Protein AF-A0A0R1Y5R4-F1 (afdb_monomer_lite)

Secondary structure (DSSP, 8-state):
-HHHHHHHT--EEEE-SSS--EEEEEEEEEEEEESTT-TT-EEEEEEEEE-PPP-------------------PPPPP-----TT-EEEEEEEEESSSS--SEEEEEEEEEEEEEEEE-TTSSS-EEEE-TT--EEEEE-GGGEEE-

Organism: NCBI:txid1423786

Foldseek 3Di:
DVVVQLVVQDWDWDQDPVDRDTFTKGFPDWDWDDDPPDPVDIDIDTDIDGDDDDDPPPDDPDPPPPPPPDPPDPDDDPQPPQDAFAWWFFFAWFAADQQGDDTDPDTHHRDTWTFHAADPPGQQGTFTAHPVRHGDHTHGPVRIGHD

Sequence (147 aa):
MLIKLYKAKKPIRFVISSTAVSIKMTIARFTFGFKDGYADEYACTLSLREYRSYAAKRVKPKKKKKKVAKKGKTRSKSAVKVSRGSVVVATGSLYSTAVGGTKLNATVKNRTVKVMLISPNAKYPYYIQTLTNQPLGWISKANVRGS

Structure (mmCIF, N/CA/C/O backbone):
data_AF-A0A0R1Y5R4-F1
#
_entry.id   AF-A0A0R1Y5R4-F1
#
loop_
_atom_site.group_PDB
_atom_site.id
_atom_site.type_symbol
_atom_site.label_atom_id
_atom_site.label_alt_id
_atom_site.label_comp_id
_atom_site.label_asym_id
_atom_site.label_entity_id
_atom_site.label_seq_id
_atom_site.pdbx_PDB_ins_code
_atom_site.Cartn_x
_atom_site.Cartn_y
_atom_site.Cartn_z
_atom_site.occupancy
_atom_site.B_iso_or_equiv
_atom_site.auth_seq_id
_atom_site.auth_comp_id
_atom_site.auth_asym_id
_atom_site.auth_atom_id
_atom_site.pdbx_PDB_model_num
ATOM 1 N N . MET A 1 1 ? 31.595 11.162 -55.054 1.00 66.12 1 MET A N 1
ATOM 2 C CA . MET A 1 1 ? 30.480 11.124 -54.070 1.00 66.12 1 MET A CA 1
ATOM 3 C C . MET A 1 1 ? 30.405 9.791 -53.310 1.00 66.12 1 MET A C 1
ATOM 5 O O . MET A 1 1 ? 30.449 9.812 -52.085 1.00 66.12 1 MET A O 1
ATOM 9 N N . LEU A 1 2 ? 30.391 8.641 -53.999 1.00 68.12 2 LEU A N 1
ATOM 10 C CA . LEU A 1 2 ? 30.340 7.289 -53.401 1.00 68.12 2 LEU A CA 1
ATOM 11 C C . LEU A 1 2 ? 31.457 6.982 -52.384 1.00 68.12 2 LEU A C 1
ATOM 13 O O . LEU A 1 2 ? 31.183 6.435 -51.320 1.00 68.12 2 LEU A O 1
ATOM 17 N N . ILE A 1 3 ? 32.692 7.426 -52.642 1.00 71.88 3 ILE A N 1
ATOM 18 C CA . ILE A 1 3 ? 33.830 7.245 -51.718 1.00 71.88 3 ILE A CA 1
ATOM 19 C C . ILE A 1 3 ? 33.584 7.938 -50.363 1.00 71.88 3 ILE A C 1
ATOM 21 O O . ILE A 1 3 ? 33.952 7.408 -49.315 1.00 71.88 3 ILE A O 1
ATOM 25 N N . LYS A 1 4 ? 32.919 9.104 -50.358 1.00 75.12 4 LYS A N 1
ATOM 26 C CA . LYS A 1 4 ? 32.577 9.827 -49.120 1.00 75.12 4 LYS A CA 1
ATOM 27 C C . LYS A 1 4 ? 31.516 9.067 -48.311 1.00 75.12 4 LYS A C 1
ATOM 29 O O . LYS A 1 4 ? 31.629 8.990 -47.091 1.00 75.12 4 LYS A O 1
ATOM 34 N N . LEU A 1 5 ? 30.531 8.464 -48.983 1.00 72.44 5 LEU A N 1
ATOM 35 C CA . LEU A 1 5 ? 29.491 7.640 -48.350 1.00 72.44 5 LEU A CA 1
ATOM 36 C C . LEU A 1 5 ? 30.062 6.342 -47.763 1.00 72.44 5 LEU A C 1
ATOM 38 O O . LEU A 1 5 ? 29.704 5.978 -46.644 1.00 72.44 5 LEU A O 1
ATOM 42 N N . TYR A 1 6 ? 30.999 5.703 -48.473 1.00 72.94 6 TYR A N 1
ATOM 43 C CA . TYR A 1 6 ? 31.740 4.543 -47.973 1.00 72.94 6 TYR A CA 1
ATOM 44 C C . TYR A 1 6 ? 32.523 4.878 -46.693 1.00 72.94 6 TYR A C 1
ATOM 46 O O . TYR A 1 6 ? 32.355 4.206 -45.675 1.00 72.94 6 TYR A O 1
ATOM 54 N N . LYS A 1 7 ? 33.303 5.971 -46.696 1.00 74.94 7 LYS A N 1
ATOM 55 C CA . LYS A 1 7 ? 34.065 6.414 -45.513 1.00 74.94 7 LYS A CA 1
ATOM 56 C C . LYS A 1 7 ? 33.169 6.761 -44.321 1.00 74.94 7 LYS A C 1
ATOM 58 O O . LYS A 1 7 ? 33.524 6.466 -43.185 1.00 74.94 7 LYS A O 1
ATOM 63 N N . ALA A 1 8 ? 32.002 7.355 -44.569 1.00 79.56 8 ALA A N 1
ATOM 64 C CA . ALA A 1 8 ? 31.080 7.767 -43.514 1.00 79.56 8 ALA A CA 1
ATOM 65 C C . ALA A 1 8 ? 30.324 6.599 -42.849 1.00 79.56 8 ALA A C 1
ATOM 67 O O . ALA A 1 8 ? 29.660 6.826 -41.840 1.00 79.56 8 ALA A O 1
ATOM 68 N N . LYS A 1 9 ? 30.376 5.378 -43.416 1.00 72.88 9 LYS A N 1
ATOM 69 C CA . LYS A 1 9 ? 29.634 4.182 -42.956 1.00 72.88 9 LYS A CA 1
ATOM 70 C C . LYS A 1 9 ? 28.141 4.446 -42.687 1.00 72.88 9 LYS A C 1
ATOM 72 O O . LYS A 1 9 ? 27.522 3.791 -41.849 1.00 72.88 9 LYS A O 1
ATOM 77 N N . LYS A 1 10 ? 27.558 5.423 -43.389 1.00 78.44 10 LYS A N 1
ATOM 78 C CA . LYS A 1 10 ? 26.151 5.806 -43.234 1.00 78.44 10 LYS A CA 1
ATOM 79 C C . LYS A 1 10 ? 25.258 4.838 -44.017 1.00 78.44 10 LYS A C 1
ATOM 81 O O . LYS A 1 10 ? 25.653 4.411 -45.104 1.00 78.44 10 LYS A O 1
ATOM 86 N N . PRO A 1 11 ? 24.060 4.513 -43.504 1.00 81.69 11 PRO A N 1
ATOM 87 C CA . PRO A 1 11 ? 23.109 3.701 -44.247 1.00 81.69 11 PRO A CA 1
ATOM 88 C C . PRO A 1 11 ? 22.621 4.465 -45.482 1.00 81.69 11 PRO A C 1
ATOM 90 O O . PRO A 1 11 ? 22.203 5.619 -45.385 1.00 81.69 11 PRO A O 1
ATOM 93 N N . ILE A 1 12 ? 22.652 3.802 -46.633 1.00 83.81 12 ILE A N 1
ATOM 94 C CA . ILE A 1 12 ? 22.088 4.269 -47.900 1.00 83.81 12 ILE A CA 1
ATOM 95 C C . ILE A 1 12 ? 20.810 3.486 -48.212 1.00 83.81 12 ILE A C 1
ATOM 97 O O . ILE A 1 12 ? 20.632 2.352 -47.762 1.00 83.81 12 ILE A O 1
ATOM 101 N N . ARG A 1 13 ? 19.893 4.093 -48.968 1.00 85.62 13 ARG A N 1
ATOM 102 C CA . ARG A 1 13 ? 18.704 3.402 -49.474 1.00 85.62 13 ARG A CA 1
ATOM 103 C C . ARG A 1 13 ? 19.028 2.838 -50.853 1.00 85.62 13 ARG A C 1
ATOM 105 O O . ARG A 1 13 ? 19.349 3.602 -51.755 1.00 85.62 13 ARG A O 1
ATOM 112 N N . PHE A 1 14 ? 18.953 1.522 -50.989 1.00 83.69 14 PHE A N 1
ATOM 113 C CA . PHE A 1 14 ? 19.044 0.836 -52.267 1.00 83.69 14 PHE A CA 1
ATOM 114 C C . PHE A 1 14 ? 17.626 0.612 -52.791 1.00 83.69 14 PHE A C 1
ATOM 116 O O . PHE A 1 14 ? 16.812 -0.017 -52.113 1.00 83.69 14 PHE A O 1
ATOM 123 N N . VAL A 1 15 ? 17.329 1.192 -53.952 1.00 85.31 15 VAL A N 1
ATOM 124 C CA . VAL A 1 15 ? 16.027 1.101 -54.620 1.00 85.31 15 VAL A CA 1
ATOM 125 C C . VAL A 1 15 ? 16.263 0.489 -55.987 1.00 85.31 15 VAL A C 1
ATOM 127 O O . VAL A 1 15 ? 17.033 1.034 -56.778 1.00 85.31 15 VAL A O 1
ATOM 130 N N . ILE A 1 16 ? 15.606 -0.631 -56.258 1.00 84.56 16 ILE A N 1
ATOM 131 C CA . ILE A 1 16 ? 15.519 -1.176 -57.609 1.00 84.56 16 ILE A CA 1
ATOM 132 C C . ILE A 1 16 ? 14.248 -0.582 -58.216 1.00 84.56 16 ILE A C 1
ATOM 134 O O . ILE A 1 16 ? 13.207 -0.583 -57.575 1.00 84.56 16 ILE A O 1
ATOM 138 N N . SER A 1 17 ? 14.323 0.008 -59.408 1.00 81.88 17 SER A N 1
ATOM 139 C CA . SER A 1 17 ? 13.138 0.668 -59.989 1.00 81.88 17 SER A CA 1
ATOM 140 C C . SER A 1 17 ? 12.151 -0.336 -60.595 1.00 81.88 17 SER A C 1
ATOM 142 O O . SER A 1 17 ? 10.954 -0.080 -60.622 1.00 81.88 17 SER A O 1
ATOM 144 N N . SER A 1 18 ? 12.645 -1.488 -61.060 1.00 82.56 18 SER A N 1
ATOM 145 C CA . SER A 1 18 ? 11.846 -2.532 -61.720 1.00 82.56 18 SER A CA 1
ATOM 146 C C . SER A 1 18 ? 11.186 -3.520 -60.758 1.00 82.56 18 SER A C 1
ATOM 148 O O . SER A 1 18 ? 10.169 -4.121 -61.086 1.00 82.56 18 SER A O 1
ATOM 150 N N . THR A 1 19 ? 11.741 -3.697 -59.563 1.00 72.75 19 THR A N 1
ATOM 151 C CA . THR A 1 19 ? 11.153 -4.500 -58.491 1.00 72.75 19 THR A CA 1
ATOM 152 C C . THR A 1 19 ? 10.910 -3.552 -57.333 1.00 72.75 19 THR A C 1
ATOM 154 O O . THR A 1 19 ? 11.815 -2.808 -56.994 1.00 72.75 19 THR A O 1
ATOM 157 N N . ALA A 1 20 ? 9.719 -3.531 -56.724 1.00 77.06 20 ALA A N 1
ATOM 158 C CA . ALA A 1 20 ? 9.330 -2.588 -55.656 1.00 77.06 20 ALA A CA 1
ATOM 159 C C . ALA A 1 20 ? 10.111 -2.763 -54.322 1.00 77.06 20 ALA A C 1
ATOM 161 O O . ALA A 1 20 ? 9.587 -2.587 -53.223 1.00 77.06 20 ALA A O 1
ATOM 162 N N . VAL A 1 21 ? 11.378 -3.151 -54.411 1.00 76.94 21 VAL A N 1
ATOM 163 C CA . VAL A 1 21 ? 12.310 -3.468 -53.349 1.00 76.94 21 VAL A CA 1
ATOM 164 C C . VAL A 1 21 ? 13.082 -2.202 -52.986 1.00 76.94 21 VAL A C 1
ATOM 166 O O . VAL A 1 21 ? 13.882 -1.677 -53.761 1.00 76.94 21 VAL A O 1
ATOM 169 N N . SER A 1 22 ? 12.859 -1.730 -51.761 1.00 83.38 22 SER A N 1
ATOM 170 C CA . SER A 1 22 ? 13.596 -0.623 -51.151 1.00 83.38 22 SER A CA 1
ATOM 171 C C . SER A 1 22 ? 14.190 -1.086 -49.823 1.00 83.38 22 SER A C 1
ATOM 173 O O . SER A 1 22 ? 13.471 -1.227 -48.832 1.00 83.38 22 SER A O 1
ATOM 175 N N . ILE A 1 23 ? 15.509 -1.280 -49.779 1.00 83.56 23 ILE A N 1
ATOM 176 C CA . ILE A 1 23 ? 16.226 -1.825 -48.613 1.00 83.56 23 ILE A CA 1
ATOM 177 C C . ILE A 1 23 ? 17.277 -0.820 -48.127 1.00 83.56 23 ILE A C 1
ATOM 179 O O . ILE A 1 23 ? 17.888 -0.092 -48.910 1.00 83.56 23 ILE A O 1
ATOM 183 N N . LYS A 1 24 ? 17.500 -0.754 -46.808 1.00 85.56 24 LYS A N 1
ATOM 184 C CA . LYS A 1 24 ? 18.612 0.016 -46.228 1.00 85.56 24 LYS A CA 1
ATOM 185 C C . LYS A 1 24 ? 19.873 -0.841 -46.210 1.00 85.56 24 LYS A C 1
ATOM 187 O O . LYS A 1 24 ? 19.875 -1.926 -45.635 1.00 85.56 24 LYS A O 1
ATOM 192 N N . MET A 1 25 ? 20.951 -0.342 -46.796 1.00 84.38 25 MET A N 1
ATOM 193 C CA . MET A 1 25 ? 22.218 -1.062 -46.913 1.00 84.38 25 MET A CA 1
ATOM 194 C C . MET A 1 25 ? 23.397 -0.159 -46.552 1.00 84.38 25 MET A C 1
ATOM 196 O O . MET A 1 25 ? 23.290 1.065 -46.569 1.00 84.38 25 MET A O 1
ATOM 200 N N . THR A 1 26 ? 24.537 -0.761 -46.243 1.00 83.69 26 THR A N 1
ATOM 201 C CA . THR A 1 26 ? 25.820 -0.077 -46.069 1.00 83.69 26 THR A CA 1
ATOM 202 C C . THR A 1 26 ? 26.797 -0.586 -47.125 1.00 83.69 26 THR A C 1
ATOM 204 O O . THR A 1 26 ? 26.814 -1.778 -47.441 1.00 83.69 26 THR A O 1
ATOM 207 N N . ILE A 1 27 ? 27.629 0.305 -47.666 1.00 81.75 27 ILE A N 1
ATOM 208 C CA . ILE A 1 27 ? 28.684 -0.066 -48.617 1.00 81.75 27 ILE A CA 1
ATOM 209 C C . ILE A 1 27 ? 29.782 -0.809 -47.849 1.00 81.75 27 ILE A C 1
ATOM 211 O O . ILE A 1 27 ? 30.438 -0.226 -46.989 1.00 81.75 27 ILE A O 1
ATOM 215 N N . ALA A 1 28 ? 29.965 -2.095 -48.144 1.00 77.81 28 ALA A N 1
ATOM 216 C CA . ALA A 1 28 ? 30.977 -2.937 -47.511 1.00 77.81 28 ALA A CA 1
ATOM 217 C C . ALA A 1 28 ? 32.328 -2.836 -48.225 1.00 77.81 28 ALA A C 1
ATOM 219 O O . ALA A 1 28 ? 33.369 -2.813 -47.574 1.00 77.81 28 ALA A O 1
ATOM 220 N N . ARG A 1 29 ? 32.311 -2.751 -49.557 1.00 76.81 29 ARG A N 1
ATOM 221 C CA . ARG A 1 29 ? 33.504 -2.557 -50.383 1.00 76.81 29 ARG A CA 1
ATOM 222 C C . ARG A 1 29 ? 33.114 -1.839 -51.668 1.00 76.81 29 ARG A C 1
ATOM 224 O O . ARG A 1 29 ? 32.071 -2.131 -52.250 1.00 76.81 29 ARG A O 1
ATOM 231 N N . PHE A 1 30 ? 33.954 -0.903 -52.088 1.00 78.12 30 PHE A N 1
ATOM 232 C CA . PHE A 1 30 ? 33.834 -0.228 -53.373 1.00 78.12 30 PHE A CA 1
ATOM 233 C C . PHE A 1 30 ? 35.203 -0.246 -54.041 1.00 78.12 30 PHE A C 1
ATOM 235 O O . PHE A 1 30 ? 36.150 0.332 -53.507 1.00 78.12 30 PHE A O 1
ATOM 242 N N . THR A 1 31 ? 35.313 -0.942 -55.169 1.00 75.00 31 THR A N 1
ATOM 243 C CA . THR A 1 31 ? 36.526 -0.968 -55.992 1.00 75.00 31 THR A CA 1
ATOM 244 C C . THR A 1 31 ? 36.184 -0.458 -57.377 1.00 75.00 31 THR A C 1
ATOM 246 O O . THR A 1 31 ? 35.211 -0.901 -57.988 1.00 75.00 31 THR A O 1
ATOM 249 N N . PHE A 1 32 ? 36.988 0.483 -57.848 1.00 71.81 32 PHE A N 1
ATOM 250 C CA . PHE A 1 32 ? 36.926 1.023 -59.195 1.00 71.81 32 PHE A CA 1
ATOM 251 C C . PHE A 1 32 ? 38.326 0.900 -59.790 1.00 71.81 32 PHE A C 1
ATOM 253 O O . PHE A 1 32 ? 39.312 1.148 -59.094 1.00 71.81 32 PHE A O 1
ATOM 260 N N . GLY A 1 33 ? 38.413 0.469 -61.038 1.00 70.00 33 GLY A N 1
ATOM 261 C CA . GLY A 1 33 ? 39.683 0.303 -61.728 1.00 70.00 33 GLY A CA 1
ATOM 262 C C . GLY A 1 33 ? 39.472 -0.052 -63.189 1.00 70.00 33 GLY A C 1
ATOM 263 O O . GLY A 1 33 ? 38.355 -0.373 -63.600 1.00 70.00 33 GLY A O 1
ATOM 264 N N . PHE A 1 34 ? 40.557 0.017 -63.951 1.00 65.00 34 PHE A N 1
ATOM 265 C CA . PHE A 1 34 ? 40.587 -0.469 -65.321 1.00 65.00 34 PHE A CA 1
ATOM 266 C C . PHE A 1 34 ? 40.582 -1.989 -65.304 1.00 65.00 34 PHE A C 1
ATOM 268 O O . PHE A 1 34 ? 41.316 -2.613 -64.532 1.00 65.00 34 PHE A O 1
ATOM 275 N N . LYS A 1 35 ? 39.746 -2.578 -66.150 1.00 60.12 35 LYS A N 1
ATOM 276 C CA . LYS A 1 35 ? 39.835 -4.001 -66.438 1.00 60.12 35 LYS A CA 1
ATOM 277 C C . LYS A 1 35 ? 40.781 -4.150 -67.627 1.00 60.12 35 LYS A C 1
ATOM 279 O O . LYS A 1 35 ? 40.605 -3.480 -68.636 1.00 60.12 35 LYS A O 1
ATOM 284 N N . ASP A 1 36 ? 41.834 -4.942 -67.458 1.00 62.59 36 ASP A N 1
ATOM 285 C CA . ASP A 1 36 ? 42.755 -5.327 -68.537 1.00 62.59 36 ASP A CA 1
ATOM 286 C C . ASP A 1 36 ? 43.446 -4.165 -69.289 1.00 62.59 36 ASP A C 1
ATOM 288 O O . ASP A 1 36 ? 43.776 -4.280 -70.464 1.00 62.59 36 ASP A O 1
ATOM 292 N N . GLY A 1 37 ? 43.702 -3.037 -68.612 1.00 57.94 37 GLY A N 1
ATOM 293 C CA . GLY A 1 37 ? 44.501 -1.928 -69.161 1.00 57.94 37 GLY A CA 1
ATOM 294 C C . GLY A 1 37 ? 43.798 -1.049 -70.204 1.00 57.94 37 GLY A C 1
ATOM 295 O O . GLY A 1 37 ? 44.416 -0.114 -70.709 1.00 57.94 37 GLY A O 1
ATOM 296 N N . TY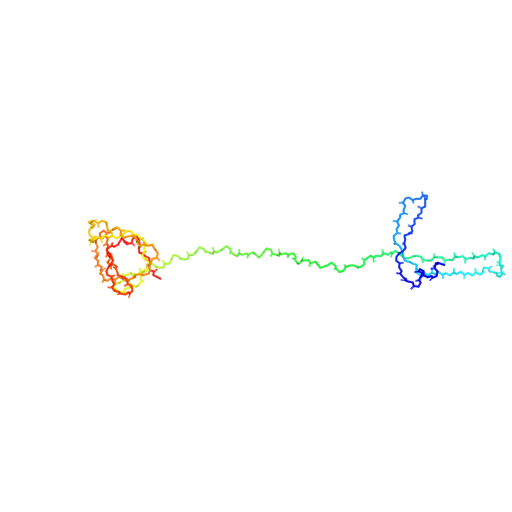R A 1 38 ? 42.516 -1.293 -70.491 1.00 60.47 38 TYR A N 1
ATOM 297 C CA . TYR A 1 38 ? 41.715 -0.447 -71.374 1.00 60.47 38 TYR A CA 1
ATOM 298 C C . TYR A 1 38 ? 41.183 0.777 -70.622 1.00 60.47 38 TYR A C 1
ATOM 300 O O . TYR A 1 38 ? 40.422 0.655 -69.662 1.00 60.47 38 TYR A O 1
ATOM 308 N N . ALA A 1 39 ? 41.593 1.969 -71.065 1.00 61.72 39 ALA A N 1
ATOM 309 C CA . ALA A 1 39 ? 41.246 3.244 -70.433 1.00 61.72 39 ALA A CA 1
ATOM 310 C C . ALA A 1 39 ? 39.759 3.628 -70.573 1.00 61.72 39 ALA A C 1
ATOM 312 O O . ALA A 1 39 ? 39.274 4.457 -69.805 1.00 61.72 39 ALA A O 1
ATOM 313 N N . ASP A 1 40 ? 39.042 2.999 -71.508 1.00 63.53 40 ASP A N 1
ATOM 314 C CA . ASP A 1 40 ? 37.644 3.319 -71.816 1.00 63.53 40 ASP A CA 1
ATOM 315 C C . ASP A 1 40 ? 36.625 2.504 -71.000 1.00 63.53 40 ASP A C 1
ATOM 317 O O . ASP A 1 40 ? 35.444 2.852 -70.964 1.00 63.53 40 ASP A O 1
ATOM 321 N N . GLU A 1 41 ? 37.056 1.458 -70.280 1.00 62.47 41 GLU A N 1
ATOM 322 C CA . GLU A 1 41 ? 36.162 0.619 -69.474 1.00 62.47 41 GLU A CA 1
ATOM 323 C C .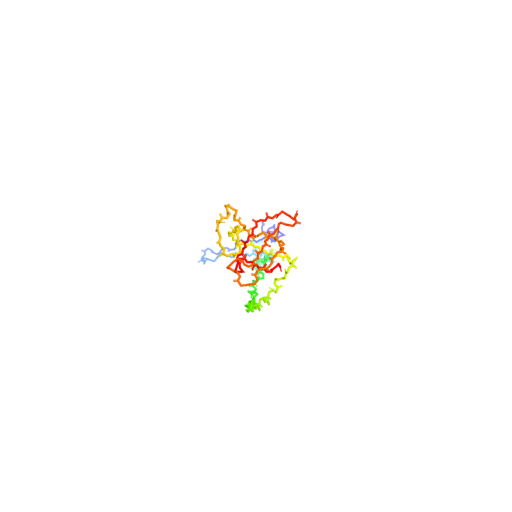 GLU A 1 41 ? 36.454 0.725 -67.973 1.00 62.47 41 GLU A C 1
ATOM 325 O O . GLU A 1 41 ? 37.391 0.141 -67.419 1.00 62.47 41 GLU A O 1
ATOM 330 N N . TYR A 1 42 ? 35.578 1.448 -67.272 1.00 65.88 42 TYR A N 1
ATOM 331 C CA . TYR A 1 42 ? 35.605 1.539 -65.816 1.00 65.88 42 TYR A CA 1
ATOM 332 C C . TYR A 1 42 ? 34.783 0.419 -65.180 1.00 65.88 42 TYR A C 1
ATOM 334 O O . TYR A 1 42 ? 33.563 0.519 -65.016 1.00 65.88 42 TYR A O 1
ATOM 342 N N . ALA A 1 43 ? 35.462 -0.634 -64.726 1.00 70.88 43 ALA A N 1
ATOM 343 C CA . ALA A 1 43 ? 34.823 -1.681 -63.945 1.00 70.88 43 ALA A CA 1
ATOM 344 C C . ALA A 1 43 ? 34.555 -1.187 -62.513 1.00 70.88 43 ALA A C 1
ATOM 346 O O . ALA A 1 43 ? 35.462 -1.029 -61.691 1.00 70.88 43 ALA A O 1
ATOM 347 N N . CYS A 1 44 ? 33.280 -0.957 -62.195 1.00 69.75 44 CYS A N 1
ATOM 348 C CA . CYS A 1 44 ? 32.830 -0.618 -60.848 1.00 69.75 44 CYS A CA 1
ATOM 349 C C . CYS A 1 44 ? 32.275 -1.861 -60.151 1.00 69.75 44 CYS A C 1
ATOM 351 O O . CYS A 1 44 ? 31.208 -2.355 -60.506 1.00 69.75 44 CYS A O 1
ATOM 353 N N . THR A 1 45 ? 32.963 -2.344 -59.117 1.00 77.56 45 THR A N 1
ATOM 354 C CA . THR A 1 45 ? 32.443 -3.420 -58.262 1.00 77.56 45 THR A CA 1
ATOM 355 C C . THR A 1 45 ? 31.959 -2.842 -56.935 1.00 77.56 45 THR A C 1
ATOM 357 O O . THR A 1 45 ? 32.727 -2.246 -56.171 1.00 77.56 45 THR A O 1
ATOM 360 N N . LEU A 1 46 ? 30.666 -3.026 -56.656 1.00 79.69 46 LEU A N 1
ATOM 361 C CA . LEU A 1 46 ? 30.001 -2.563 -55.441 1.00 79.69 46 LEU A CA 1
ATOM 362 C C . LEU A 1 46 ? 29.528 -3.757 -54.607 1.00 79.69 46 LEU A C 1
ATOM 364 O O . LEU A 1 46 ? 28.696 -4.542 -55.050 1.00 79.69 46 LEU A O 1
ATOM 368 N N . SER A 1 47 ? 30.015 -3.867 -53.372 1.00 82.19 47 SER A N 1
ATOM 369 C CA . SER A 1 47 ? 29.529 -4.854 -52.404 1.00 82.19 47 SER A CA 1
ATOM 370 C C . SER A 1 47 ? 28.725 -4.165 -51.306 1.00 82.19 47 SER A C 1
ATOM 372 O O . SER A 1 47 ? 29.234 -3.281 -50.609 1.00 82.19 47 SER A O 1
ATOM 374 N N . LEU A 1 48 ? 27.475 -4.593 -51.123 1.00 83.69 48 LEU A N 1
ATOM 375 C CA . LEU A 1 48 ? 26.539 -4.044 -50.143 1.00 83.69 48 LEU A CA 1
ATOM 376 C C . LEU A 1 48 ? 26.264 -5.062 -49.029 1.00 83.69 48 LEU A C 1
ATOM 378 O O . LEU A 1 48 ? 26.186 -6.262 -49.278 1.00 83.69 48 LEU A O 1
ATOM 382 N N . ARG A 1 49 ? 26.092 -4.584 -47.795 1.00 84.50 49 ARG A N 1
ATOM 383 C CA . ARG A 1 49 ? 25.577 -5.377 -46.666 1.00 84.50 49 ARG A CA 1
ATOM 384 C C . ARG A 1 49 ? 24.288 -4.759 -46.154 1.00 84.50 49 ARG A C 1
ATOM 386 O O . ARG A 1 49 ? 24.177 -3.537 -46.095 1.00 84.50 49 ARG A O 1
ATOM 393 N N . GLU A 1 50 ? 23.329 -5.591 -45.771 1.00 83.38 50 GLU A N 1
ATOM 394 C CA . GLU A 1 50 ? 22.076 -5.118 -45.187 1.00 83.38 50 GLU A CA 1
ATOM 395 C C . GLU A 1 50 ? 22.342 -4.352 -43.884 1.00 83.38 50 GLU A C 1
ATOM 397 O O . GLU A 1 50 ? 23.096 -4.796 -43.012 1.00 83.38 50 GLU A O 1
ATOM 402 N N . TYR A 1 51 ? 21.733 -3.174 -43.758 1.00 82.25 51 TYR A N 1
ATOM 403 C CA . TYR A 1 51 ? 21.835 -2.377 -42.547 1.00 82.25 51 TYR A CA 1
ATOM 404 C C . TYR A 1 51 ? 20.794 -2.846 -41.530 1.00 82.25 51 TYR A C 1
ATOM 406 O O . TYR A 1 51 ? 19.596 -2.619 -41.702 1.00 82.25 51 TYR A O 1
ATOM 414 N N . ARG A 1 52 ? 21.259 -3.426 -40.420 1.00 77.00 52 ARG A N 1
ATOM 415 C CA . ARG A 1 52 ? 20.410 -3.771 -39.276 1.00 77.00 52 ARG A CA 1
ATOM 416 C C . ARG A 1 52 ? 20.573 -2.723 -38.181 1.00 77.00 52 ARG A C 1
ATOM 418 O O . ARG A 1 52 ? 21.668 -2.538 -37.651 1.00 77.00 52 ARG A O 1
ATOM 425 N N . SER A 1 53 ? 19.488 -2.037 -37.824 1.00 73.75 53 SER A N 1
ATOM 426 C CA . SER A 1 53 ? 19.510 -1.112 -36.692 1.00 73.75 53 SER A CA 1
ATOM 427 C C . SER A 1 53 ? 19.714 -1.896 -35.396 1.00 73.75 53 SER A C 1
ATOM 429 O O . SER A 1 53 ? 18.901 -2.739 -35.015 1.00 73.75 53 SER A O 1
ATOM 431 N N . TYR A 1 54 ? 20.815 -1.619 -34.704 1.00 69.38 54 TYR A N 1
ATOM 432 C CA . TYR A 1 54 ? 21.005 -2.081 -33.340 1.00 69.38 54 TYR A CA 1
ATOM 433 C C . TYR A 1 54 ? 20.428 -1.011 -32.413 1.00 69.38 54 TYR A C 1
ATOM 435 O O . TYR A 1 54 ? 20.863 0.136 -32.393 1.00 69.38 54 TYR A O 1
ATOM 443 N N . ALA A 1 55 ? 19.393 -1.368 -31.666 1.00 73.50 55 ALA A N 1
ATOM 444 C CA . ALA A 1 55 ? 18.874 -0.533 -30.597 1.00 73.50 55 ALA A CA 1
ATOM 445 C C . ALA A 1 55 ? 18.739 -1.413 -29.363 1.00 73.50 55 ALA A C 1
ATOM 447 O O . ALA A 1 55 ? 18.053 -2.439 -29.398 1.00 73.50 55 ALA A O 1
ATOM 448 N N . ALA A 1 56 ? 19.390 -1.015 -28.271 1.00 72.19 56 ALA A N 1
ATOM 449 C CA . ALA A 1 56 ? 19.199 -1.652 -26.982 1.00 72.19 56 ALA A CA 1
ATOM 450 C C . ALA A 1 56 ? 17.766 -1.366 -26.517 1.00 72.19 56 ALA A C 1
ATOM 452 O O . ALA A 1 56 ? 17.462 -0.321 -25.941 1.00 72.19 56 ALA A O 1
ATOM 453 N N . LYS A 1 57 ? 16.844 -2.287 -26.800 1.00 72.38 57 LYS A N 1
ATOM 454 C CA . LYS A 1 57 ? 15.503 -2.221 -26.228 1.00 72.38 57 LYS A CA 1
ATOM 455 C C . LYS A 1 57 ? 15.630 -2.569 -24.749 1.00 72.38 57 LYS A C 1
ATOM 457 O O . LYS A 1 57 ? 15.914 -3.715 -24.411 1.00 72.38 57 LYS A O 1
ATOM 462 N N . ARG A 1 58 ? 15.399 -1.595 -23.859 1.00 74.44 58 ARG A N 1
ATOM 463 C CA . ARG A 1 58 ? 15.191 -1.875 -22.430 1.00 74.44 58 ARG A CA 1
ATOM 464 C C . ARG A 1 58 ? 13.931 -2.727 -22.308 1.00 74.44 58 ARG A C 1
ATOM 466 O O . ARG A 1 58 ? 12.815 -2.210 -22.303 1.00 74.44 58 ARG A O 1
ATOM 473 N N . VAL A 1 59 ? 14.107 -4.043 -22.253 1.00 75.06 59 VAL A N 1
ATOM 474 C CA . VAL A 1 59 ? 13.010 -4.973 -22.008 1.00 75.06 59 VAL A CA 1
ATOM 475 C C . VAL A 1 59 ? 12.586 -4.762 -20.563 1.00 75.06 59 VAL A C 1
ATOM 477 O O . VAL A 1 59 ? 13.319 -5.095 -19.633 1.00 75.06 59 VAL A O 1
ATOM 480 N N . LYS A 1 60 ? 11.413 -4.154 -20.355 1.00 74.38 60 LYS A N 1
ATOM 481 C CA . LYS A 1 60 ? 10.826 -4.095 -19.016 1.00 74.38 60 LYS A CA 1
ATOM 482 C C . LYS A 1 60 ? 10.620 -5.545 -18.566 1.00 74.38 60 LYS A C 1
ATOM 484 O O . LYS A 1 60 ? 9.977 -6.297 -19.305 1.00 74.38 60 LYS A O 1
ATOM 489 N N . PRO A 1 61 ? 11.143 -5.961 -17.401 1.00 73.69 61 PRO A N 1
ATOM 490 C CA . PRO A 1 61 ? 10.900 -7.307 -16.916 1.00 73.69 61 PRO A CA 1
ATOM 491 C C . PRO A 1 61 ? 9.387 -7.507 -16.841 1.00 73.69 61 PRO A C 1
ATOM 493 O O . PRO A 1 61 ? 8.674 -6.671 -16.274 1.00 73.69 61 PRO A O 1
ATOM 496 N N . LYS A 1 62 ? 8.880 -8.591 -17.449 1.00 72.25 62 LYS A N 1
ATOM 497 C CA . LYS A 1 62 ? 7.481 -8.993 -17.268 1.00 72.25 62 LYS A CA 1
ATOM 498 C C . LYS A 1 62 ? 7.254 -9.053 -15.762 1.00 72.25 62 LYS A C 1
ATOM 500 O O . LYS A 1 62 ? 7.896 -9.853 -15.081 1.00 72.25 62 LYS A O 1
ATOM 505 N N . LYS A 1 63 ? 6.380 -8.184 -15.239 1.00 66.12 63 LYS A N 1
ATOM 506 C CA . LYS A 1 63 ? 5.965 -8.222 -13.837 1.00 66.12 63 LYS A CA 1
ATOM 507 C C . LYS A 1 63 ? 5.370 -9.607 -13.609 1.00 66.12 63 LYS A C 1
ATOM 509 O O . LYS A 1 63 ? 4.217 -9.846 -13.961 1.00 66.12 63 LYS A O 1
ATOM 514 N N . LYS A 1 64 ? 6.155 -10.538 -13.058 1.00 67.06 64 LYS A N 1
ATOM 515 C CA . LYS A 1 64 ? 5.601 -11.771 -12.507 1.00 67.06 64 LYS A CA 1
ATOM 516 C C . LYS A 1 64 ? 4.596 -11.289 -11.471 1.00 67.06 64 LYS A C 1
ATOM 518 O O . LYS A 1 64 ? 4.985 -10.596 -10.530 1.00 67.06 64 LYS A O 1
ATOM 523 N N . LYS A 1 65 ? 3.303 -11.553 -11.692 1.00 66.31 65 LYS A N 1
ATOM 524 C CA . LYS A 1 65 ? 2.280 -11.303 -10.676 1.00 66.31 65 LYS A CA 1
ATOM 525 C C . LYS A 1 65 ? 2.774 -12.051 -9.444 1.00 66.31 65 LYS A C 1
ATOM 527 O O . LYS A 1 65 ? 2.813 -13.281 -9.468 1.00 66.31 65 LYS A O 1
ATOM 532 N N . LYS A 1 66 ? 3.253 -11.328 -8.422 1.00 65.62 66 LYS A N 1
ATOM 533 C CA . LYS A 1 66 ? 3.564 -11.937 -7.130 1.00 65.62 66 LYS A CA 1
ATOM 534 C C . LYS A 1 66 ? 2.289 -12.680 -6.755 1.00 65.62 66 LYS A C 1
ATOM 536 O O . LYS A 1 66 ? 1.241 -12.046 -6.640 1.00 65.62 66 LYS A O 1
ATOM 541 N N . LYS A 1 67 ? 2.350 -14.011 -6.664 1.00 64.38 67 LYS A N 1
ATOM 542 C CA . LYS A 1 67 ? 1.277 -14.791 -6.055 1.00 64.38 67 LYS A CA 1
ATOM 543 C C . LYS A 1 67 ? 1.273 -14.366 -4.594 1.00 64.38 67 LYS A C 1
ATOM 545 O O . LYS A 1 67 ? 2.013 -14.906 -3.782 1.00 64.38 67 LYS A O 1
ATOM 550 N N . VAL A 1 68 ? 0.540 -13.299 -4.294 1.00 66.94 68 VAL A N 1
ATOM 551 C CA . VAL A 1 68 ? 0.291 -12.896 -2.921 1.00 66.94 68 VAL A CA 1
ATOM 552 C C . VAL A 1 68 ? -0.563 -14.015 -2.359 1.00 66.94 68 VAL A C 1
ATOM 554 O O . VAL A 1 68 ? -1.671 -14.250 -2.847 1.00 66.94 68 VAL A O 1
ATOM 557 N N . ALA A 1 69 ? -0.005 -14.772 -1.415 1.00 69.00 69 ALA A N 1
ATOM 558 C CA . ALA A 1 69 ? -0.770 -15.764 -0.684 1.00 69.00 69 ALA A CA 1
ATOM 559 C C . ALA A 1 69 ? -2.026 -15.063 -0.155 1.00 69.00 69 ALA A C 1
ATOM 561 O O . ALA A 1 69 ? -1.923 -13.981 0.432 1.00 69.00 69 ALA A O 1
ATOM 562 N N . LYS A 1 70 ? -3.212 -15.628 -0.426 1.00 68.94 70 LYS A N 1
ATOM 563 C CA . LYS A 1 70 ? -4.459 -15.104 0.140 1.00 68.94 70 LYS A CA 1
ATOM 564 C C . LYS A 1 70 ? -4.229 -14.995 1.641 1.00 68.94 70 LYS A C 1
ATOM 566 O O . LYS A 1 70 ? -3.895 -15.995 2.273 1.00 68.94 70 LYS A O 1
ATOM 571 N N . LYS A 1 71 ? -4.329 -13.773 2.173 1.00 66.06 71 LYS A N 1
ATOM 572 C CA . LYS A 1 71 ? -4.153 -13.496 3.598 1.00 66.06 71 LYS A CA 1
ATOM 573 C C . LYS A 1 71 ? -5.039 -14.492 4.342 1.00 66.06 71 LYS A C 1
ATOM 575 O O . LYS A 1 71 ? -6.254 -14.481 4.146 1.00 66.06 71 LYS A O 1
ATOM 580 N N . GLY A 1 72 ? -4.414 -15.412 5.078 1.00 67.50 72 GLY A N 1
ATOM 581 C CA . GLY A 1 72 ? -5.133 -16.427 5.837 1.00 67.50 72 GLY A CA 1
ATOM 582 C C . GLY A 1 72 ? -6.173 -15.754 6.726 1.00 67.50 72 GLY A C 1
ATOM 583 O O . GLY A 1 72 ? -5.996 -14.597 7.118 1.00 67.50 72 GLY A O 1
ATOM 584 N N . LYS A 1 73 ? -7.274 -16.456 7.008 1.00 70.44 73 LYS A N 1
ATOM 585 C CA . LYS A 1 73 ? -8.341 -15.956 7.880 1.00 70.44 73 LYS A CA 1
ATOM 586 C C . LYS A 1 73 ? -7.693 -15.451 9.171 1.00 70.44 73 LYS A C 1
ATOM 588 O O . LYS A 1 73 ? -7.077 -16.233 9.893 1.00 70.44 73 LYS A O 1
ATOM 593 N N . THR A 1 74 ? -7.763 -14.141 9.412 1.00 66.56 74 THR A N 1
ATOM 594 C CA . THR A 1 74 ? -7.182 -13.532 10.609 1.00 66.56 74 THR A CA 1
ATOM 595 C C . THR A 1 74 ? -7.764 -14.258 11.815 1.00 66.56 74 THR A C 1
ATOM 597 O O . THR A 1 74 ? -8.987 -14.323 11.958 1.00 66.56 74 THR A O 1
ATOM 600 N N . ARG A 1 75 ? -6.897 -14.846 12.646 1.00 62.66 75 ARG A N 1
ATOM 601 C CA . ARG A 1 75 ? -7.301 -15.513 13.888 1.00 62.66 75 ARG A CA 1
ATOM 602 C C . ARG A 1 75 ? -8.178 -14.540 14.676 1.00 62.66 75 ARG A C 1
ATOM 604 O O . ARG A 1 75 ? -7.824 -13.365 14.791 1.00 62.66 75 ARG A O 1
ATOM 611 N N . SER A 1 76 ? -9.327 -14.999 15.172 1.00 59.66 76 SER A N 1
ATOM 612 C CA . SER A 1 76 ? -10.197 -14.166 16.004 1.00 59.66 76 SER A CA 1
ATOM 613 C C . SER A 1 76 ? -9.368 -13.627 17.168 1.00 59.66 76 SER A C 1
ATOM 615 O O . SER A 1 76 ? -8.800 -14.415 17.930 1.00 59.66 76 SER A O 1
ATOM 617 N N . LYS A 1 77 ? -9.238 -12.297 17.264 1.00 60.62 77 LYS A N 1
ATOM 618 C CA . LYS A 1 77 ? -8.513 -11.645 18.361 1.00 60.62 77 LYS A CA 1
ATOM 619 C C . LYS A 1 77 ? -9.155 -12.143 19.657 1.00 60.62 77 LYS A C 1
ATOM 621 O O . LYS A 1 77 ? -10.380 -12.093 19.777 1.00 60.62 77 LYS A O 1
ATOM 626 N N . SER A 1 78 ? -8.348 -12.704 20.559 1.00 54.78 78 SER A N 1
ATOM 627 C CA . SER A 1 78 ? -8.851 -13.264 21.816 1.00 54.78 78 SER A CA 1
ATOM 628 C C . SER A 1 78 ? -9.700 -12.211 22.525 1.00 54.78 78 SER A C 1
ATOM 630 O O . SER A 1 78 ? -9.343 -11.029 22.502 1.00 54.78 78 SER A O 1
ATOM 632 N N . ALA A 1 79 ? -10.842 -12.614 23.087 1.00 61.44 79 ALA A N 1
ATOM 633 C CA . ALA A 1 79 ? -11.751 -11.697 23.760 1.00 61.44 79 ALA A CA 1
ATOM 634 C C . ALA A 1 79 ? -10.995 -11.013 24.905 1.00 61.44 79 ALA A C 1
ATOM 636 O O . ALA A 1 79 ? -10.700 -11.637 25.924 1.00 61.44 79 ALA A O 1
ATOM 637 N N . VAL A 1 80 ? -10.625 -9.746 24.707 1.00 62.50 80 VAL A N 1
ATOM 638 C CA . VAL A 1 80 ? -9.892 -8.973 25.709 1.00 62.50 80 VAL A CA 1
ATOM 639 C C . VAL A 1 80 ? -10.768 -8.904 26.953 1.00 62.50 80 VAL A C 1
ATOM 641 O O . VAL A 1 80 ? -11.864 -8.340 26.921 1.00 62.50 80 VAL A O 1
ATOM 644 N N . LYS A 1 81 ? -10.308 -9.526 28.042 1.00 68.50 81 LYS A N 1
ATOM 645 C CA . LYS A 1 81 ? -10.963 -9.437 29.346 1.00 68.50 81 LYS A CA 1
ATOM 646 C C . LYS A 1 81 ? -10.795 -7.999 29.836 1.00 68.50 81 LYS A C 1
ATOM 648 O O . LYS A 1 81 ? -9.717 -7.613 30.270 1.00 68.50 81 LYS A O 1
ATOM 653 N N . VAL A 1 82 ? -11.846 -7.195 29.699 1.00 73.56 82 VAL A N 1
ATOM 654 C CA . VAL A 1 82 ? -11.872 -5.810 30.183 1.00 73.56 82 VAL A CA 1
ATOM 655 C C . VAL A 1 82 ? -12.008 -5.838 31.704 1.00 73.56 82 VAL A C 1
ATOM 657 O O . VAL A 1 82 ? -13.042 -6.269 32.217 1.00 73.56 82 VAL A O 1
ATOM 660 N N . SER A 1 83 ? -10.973 -5.393 32.416 1.00 78.38 83 SER A N 1
ATOM 661 C CA . SER A 1 83 ? -10.964 -5.253 33.873 1.00 78.38 83 SER A CA 1
ATOM 662 C C . SER A 1 83 ? -11.033 -3.779 34.283 1.00 78.38 83 SER A C 1
ATOM 664 O O . SER A 1 83 ? -10.923 -2.864 33.462 1.00 78.38 83 SER A O 1
ATOM 666 N N . ARG A 1 84 ? -11.238 -3.519 35.580 1.00 80.31 84 ARG A N 1
ATOM 667 C CA . ARG A 1 84 ? -11.146 -2.155 36.122 1.00 80.31 84 ARG A CA 1
ATOM 668 C C . ARG A 1 84 ? -9.738 -1.618 35.854 1.00 80.31 84 ARG A C 1
ATOM 670 O O . ARG A 1 84 ? -8.760 -2.340 36.016 1.00 80.31 84 ARG A O 1
ATOM 677 N N . GLY A 1 85 ? -9.646 -0.373 35.402 1.00 78.56 85 GLY A N 1
ATOM 678 C CA . GLY A 1 85 ? -8.394 0.277 35.023 1.00 78.56 85 GLY A CA 1
ATOM 679 C C . GLY A 1 85 ? -7.905 -0.014 33.600 1.00 78.56 85 GLY A C 1
ATOM 680 O O . GLY A 1 85 ? -6.983 0.669 33.160 1.00 78.56 85 GLY A O 1
ATOM 681 N N . SER A 1 86 ? -8.511 -0.954 32.861 1.00 82.44 86 SER A N 1
ATOM 682 C CA . SER A 1 86 ? -8.098 -1.254 31.485 1.00 82.44 86 SER A CA 1
ATOM 683 C C . SER A 1 86 ? -8.313 -0.067 30.547 1.00 82.44 86 SER A C 1
ATOM 685 O O . SER A 1 86 ? -9.328 0.634 30.622 1.00 82.44 86 SER A O 1
ATOM 687 N N . VAL A 1 87 ? -7.371 0.108 29.620 1.00 84.00 87 VAL A N 1
ATOM 688 C CA . VAL A 1 87 ? -7.479 1.051 28.507 1.00 84.00 87 VAL A CA 1
ATOM 689 C C . VAL A 1 87 ? -8.157 0.346 27.333 1.00 84.00 87 VAL A C 1
ATOM 691 O O . VAL A 1 87 ? -7.720 -0.713 26.884 1.00 84.00 87 VAL A O 1
ATOM 694 N N . VAL A 1 88 ? -9.260 0.916 26.862 1.00 83.81 88 VAL A N 1
ATOM 695 C CA . VAL A 1 88 ? -10.126 0.341 25.830 1.00 83.81 88 VAL A CA 1
ATOM 696 C C . VAL A 1 88 ? -10.485 1.392 24.791 1.00 83.81 88 VAL A C 1
ATOM 698 O O . VAL A 1 88 ? -10.508 2.588 25.071 1.00 83.81 88 VAL A O 1
ATOM 701 N N . VAL A 1 89 ? -10.800 0.945 23.583 1.00 84.56 89 VAL A N 1
ATOM 702 C CA . VAL A 1 89 ? -11.307 1.805 22.517 1.00 84.56 89 VAL A CA 1
ATOM 703 C C . VAL A 1 89 ? -12.831 1.736 22.526 1.00 84.56 89 VAL A C 1
ATOM 705 O O . VAL A 1 89 ? -13.421 0.685 22.268 1.00 84.56 89 VAL A O 1
ATOM 708 N N . ALA A 1 90 ? -13.474 2.858 22.844 1.00 82.50 90 ALA A N 1
ATOM 709 C CA . ALA A 1 90 ? -14.925 2.979 22.930 1.00 82.50 90 ALA A CA 1
ATOM 710 C C . ALA A 1 90 ? -15.502 3.659 21.679 1.00 82.50 90 ALA A C 1
ATOM 712 O O . ALA A 1 90 ? -14.971 4.662 21.194 1.00 82.50 90 ALA A O 1
ATOM 713 N N . THR A 1 91 ? -16.599 3.112 21.152 1.00 85.19 91 THR A N 1
ATOM 714 C CA . THR A 1 91 ? -17.370 3.689 20.040 1.00 85.19 91 THR A CA 1
ATOM 715 C C . THR A 1 91 ? -18.863 3.521 20.301 1.00 85.19 91 THR A C 1
ATOM 717 O O . THR A 1 91 ? -19.390 2.432 20.112 1.00 85.19 91 THR A O 1
ATOM 720 N N . GLY A 1 92 ? -19.555 4.575 20.732 1.00 83.38 92 GLY A N 1
ATOM 721 C CA . GLY A 1 92 ? -20.990 4.525 21.003 1.00 83.38 92 GLY A CA 1
ATOM 722 C C . GLY A 1 92 ? -21.526 5.716 21.794 1.00 83.38 92 GLY A C 1
ATOM 723 O O . GLY A 1 92 ? -20.795 6.641 22.152 1.00 83.38 92 GLY A O 1
ATOM 724 N N . SER A 1 93 ? -22.833 5.686 22.046 1.00 84.88 93 SER A N 1
ATOM 725 C CA . SER A 1 93 ? -23.510 6.644 22.922 1.00 84.88 93 SER A CA 1
ATOM 726 C C . SER A 1 93 ? -23.250 6.333 24.392 1.00 84.88 93 SER A C 1
ATOM 728 O O . SER A 1 93 ? -23.105 5.168 24.768 1.00 84.88 93 SER A O 1
ATOM 730 N N . LEU A 1 94 ? -23.212 7.387 25.201 1.00 84.06 94 LEU A N 1
ATOM 731 C CA . LEU A 1 94 ? -23.016 7.300 26.640 1.00 84.06 94 LEU A CA 1
ATOM 732 C C . LEU A 1 94 ? -24.346 7.446 27.376 1.00 84.06 94 LEU A C 1
ATOM 734 O O . LEU A 1 94 ? -25.252 8.138 26.913 1.00 84.06 94 LEU A O 1
ATOM 738 N N . TYR A 1 95 ? -24.448 6.804 28.532 1.00 82.50 95 TYR A N 1
ATOM 739 C CA . TYR A 1 95 ? -25.624 6.837 29.396 1.00 82.50 95 TYR A CA 1
ATOM 740 C C . TYR A 1 95 ? -25.243 7.312 30.795 1.00 82.50 95 TYR A C 1
ATOM 742 O O . TYR A 1 95 ? -24.136 7.050 31.267 1.00 82.50 95 TYR A O 1
ATOM 750 N N . SER A 1 96 ? -26.156 8.013 31.463 1.00 78.06 96 SER A N 1
ATOM 751 C CA . SER A 1 96 ? -25.939 8.486 32.836 1.00 78.06 96 SER A CA 1
ATOM 752 C C . SER A 1 96 ? -25.888 7.345 33.858 1.00 78.06 96 SER A C 1
ATOM 754 O O . SER A 1 96 ? -25.167 7.441 34.848 1.00 78.06 96 SER A O 1
ATOM 756 N N . THR A 1 97 ? -26.592 6.238 33.602 1.00 79.44 97 THR A N 1
ATOM 757 C CA . THR A 1 97 ? -26.702 5.093 34.517 1.00 79.44 97 THR A CA 1
ATOM 758 C C . THR A 1 97 ? -26.422 3.758 33.826 1.00 79.44 97 THR A C 1
ATOM 760 O O . THR A 1 97 ? -26.598 3.604 32.615 1.00 79.44 97 THR A O 1
ATOM 763 N N . ALA A 1 98 ? -26.024 2.758 34.619 1.00 70.50 98 ALA A N 1
ATOM 764 C CA . ALA A 1 98 ? -25.695 1.416 34.137 1.00 70.50 98 ALA A CA 1
ATOM 765 C C . ALA A 1 98 ? -26.922 0.641 33.601 1.00 70.50 98 ALA A C 1
ATOM 767 O O . ALA A 1 98 ? -26.807 -0.161 32.674 1.00 70.50 98 ALA A O 1
ATOM 768 N N . VAL A 1 99 ? -28.114 0.891 34.152 1.00 73.19 99 VAL A N 1
ATOM 769 C CA . VAL A 1 99 ? -29.376 0.215 33.772 1.00 73.19 99 VAL A CA 1
ATOM 770 C C . VAL A 1 99 ? -29.965 0.790 32.473 1.00 73.19 99 VAL A C 1
ATOM 772 O O . VAL A 1 99 ? -30.729 0.130 31.770 1.00 73.19 99 VAL A O 1
ATOM 775 N N . GLY A 1 100 ? -29.523 1.988 32.095 1.00 62.78 100 GLY A N 1
ATOM 776 C CA . GLY A 1 100 ? -30.098 2.774 31.019 1.00 62.78 100 GLY A CA 1
ATOM 777 C C . GLY A 1 100 ? -30.970 3.875 31.586 1.00 62.78 100 GLY A C 1
ATOM 778 O O . GLY A 1 100 ? -32.010 3.625 32.180 1.00 62.78 100 GLY A O 1
ATOM 779 N N . GLY A 1 101 ? -30.503 5.099 31.390 1.00 65.56 101 GLY A N 1
ATOM 780 C CA . GLY A 1 101 ? -31.221 6.324 31.699 1.00 65.56 101 GLY A CA 1
ATOM 781 C C . GLY A 1 101 ? -31.123 7.269 30.512 1.00 65.56 101 GLY A C 1
ATOM 782 O O . GLY A 1 101 ? -30.973 6.831 29.367 1.00 65.56 101 GLY A O 1
ATOM 783 N N . THR A 1 102 ? -31.150 8.569 30.786 1.00 69.31 102 THR A N 1
ATOM 784 C CA . THR A 1 102 ? -30.964 9.599 29.768 1.00 69.31 102 THR A CA 1
ATOM 785 C C . THR A 1 102 ? -29.663 9.358 29.010 1.00 69.31 102 THR A C 1
ATOM 787 O O . THR A 1 102 ? -28.573 9.275 29.587 1.00 69.31 1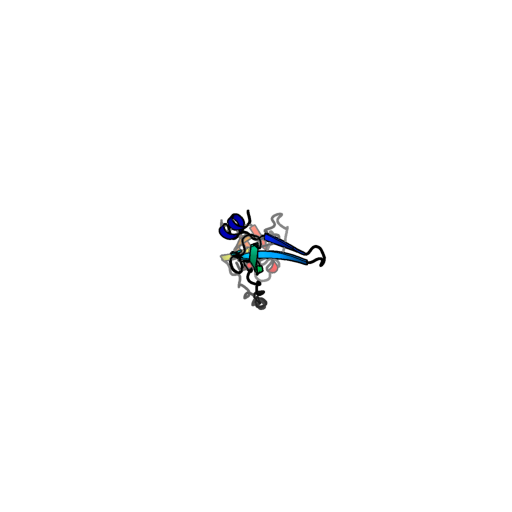02 THR A O 1
ATOM 790 N N . LYS A 1 103 ? -29.789 9.214 27.691 1.00 69.19 103 LYS A N 1
ATOM 791 C CA . LYS A 1 103 ? -28.648 9.204 26.787 1.00 69.19 103 LYS A CA 1
ATOM 792 C C . LYS A 1 103 ? -27.954 10.555 26.926 1.00 69.19 103 LYS A C 1
ATOM 794 O O . LYS A 1 103 ? -28.561 11.594 26.687 1.00 69.19 103 LYS A O 1
ATOM 799 N N . LEU A 1 104 ? -26.690 10.537 27.324 1.00 70.56 104 LEU A N 1
ATOM 800 C CA . LEU A 1 104 ? -25.864 11.732 27.294 1.00 70.56 104 LEU A CA 1
ATOM 801 C C . LEU A 1 104 ? -25.716 12.129 25.822 1.00 70.56 104 LEU A C 1
ATOM 803 O O . LEU A 1 104 ? -25.396 11.288 24.978 1.00 70.56 104 LEU A O 1
ATOM 807 N N . ASN A 1 105 ? -25.895 13.413 25.504 1.00 62.22 105 ASN A N 1
ATOM 808 C CA . ASN A 1 105 ? -25.685 13.957 24.153 1.00 62.22 105 ASN A CA 1
ATOM 809 C C . ASN A 1 105 ? -24.212 13.874 23.684 1.00 62.22 105 ASN A C 1
ATOM 811 O O . ASN A 1 105 ? -23.839 14.436 22.659 1.00 62.22 105 ASN A O 1
ATOM 815 N N . ALA A 1 106 ? -23.365 13.141 24.408 1.00 67.06 106 ALA A N 1
ATOM 816 C CA . ALA A 1 106 ? -21.999 12.817 24.054 1.00 67.06 106 ALA A CA 1
ATOM 817 C C . ALA A 1 106 ? -21.934 11.420 23.408 1.00 67.06 106 ALA A C 1
ATOM 819 O O . ALA A 1 106 ? -22.227 10.395 24.028 1.00 67.06 106 ALA A O 1
ATOM 820 N N . THR A 1 107 ? -21.517 11.376 22.142 1.00 76.44 107 THR A N 1
ATOM 821 C CA . THR A 1 107 ? -21.162 10.130 21.447 1.00 76.44 107 THR A CA 1
ATOM 822 C C . THR A 1 107 ? -19.649 10.050 21.321 1.00 76.44 107 THR A C 1
ATOM 824 O O . THR A 1 107 ? -19.007 10.971 20.822 1.00 76.44 107 THR A O 1
ATOM 827 N N . VAL A 1 108 ? -19.075 8.929 21.743 1.00 77.44 108 VAL A N 1
ATOM 828 C CA . VAL A 1 108 ? -17.643 8.662 21.613 1.00 77.44 108 VAL A CA 1
ATOM 829 C C . VAL A 1 108 ? -17.418 7.891 20.318 1.00 77.44 108 VAL A C 1
ATOM 831 O O . VAL A 1 108 ? -18.061 6.869 20.097 1.00 77.44 108 VAL A O 1
ATOM 834 N N . LYS A 1 109 ? -16.521 8.362 19.447 1.00 83.38 109 LYS A N 1
ATOM 835 C CA . LYS A 1 109 ? -16.144 7.666 18.207 1.00 83.38 109 LYS A CA 1
ATOM 836 C C . LYS A 1 109 ? -14.675 7.263 18.270 1.00 83.38 109 LYS A C 1
ATOM 838 O O . LYS A 1 109 ? -13.818 8.137 18.296 1.00 83.38 109 LYS A O 1
ATOM 843 N N . ASN A 1 110 ? -14.405 5.956 18.286 1.00 82.25 110 ASN A N 1
ATOM 844 C CA . ASN A 1 110 ? -13.066 5.363 18.239 1.00 82.25 110 ASN A CA 1
ATOM 845 C C . ASN A 1 110 ? -12.041 6.030 19.179 1.00 82.25 110 ASN A C 1
ATOM 847 O O . ASN A 1 110 ? -10.915 6.317 18.778 1.00 82.25 110 ASN A O 1
ATOM 851 N N . ARG A 1 111 ? -12.447 6.319 20.423 1.00 82.31 111 ARG A N 1
ATOM 852 C CA . ARG A 1 111 ? -11.606 7.026 21.400 1.00 82.31 111 ARG A CA 1
ATOM 853 C C . ARG A 1 111 ? -11.029 6.051 22.413 1.00 82.31 111 ARG A C 1
ATOM 855 O O . ARG A 1 111 ? -11.755 5.218 22.957 1.00 82.31 111 ARG A O 1
ATOM 862 N N . THR A 1 112 ? -9.747 6.214 22.709 1.00 84.19 112 THR A N 1
ATOM 863 C CA . THR A 1 112 ? -9.055 5.505 23.785 1.00 84.19 112 THR A CA 1
ATOM 864 C C . THR A 1 112 ? -9.483 6.071 25.139 1.00 84.19 112 THR A C 1
ATOM 866 O O . THR A 1 112 ? -9.308 7.260 25.412 1.00 84.19 112 THR A O 1
ATOM 869 N N . VAL A 1 113 ? -10.082 5.228 25.975 1.00 85.19 113 VAL A N 1
ATOM 870 C CA . VAL A 1 113 ? -10.664 5.581 27.276 1.00 85.19 113 VAL A CA 1
ATOM 871 C C . VAL A 1 113 ? -10.274 4.549 28.331 1.00 85.19 113 VAL A C 1
ATOM 873 O O . VAL A 1 113 ? -9.898 3.424 28.006 1.00 85.19 113 VAL A O 1
ATOM 876 N N . LYS A 1 114 ? -10.361 4.921 29.607 1.00 88.00 114 LYS A N 1
ATOM 877 C CA . LYS A 1 114 ? -10.067 4.037 30.740 1.00 88.00 114 LYS A CA 1
ATOM 878 C C . LYS A 1 114 ? -11.370 3.584 31.392 1.00 88.00 114 LYS A C 1
ATOM 880 O O . LYS A 1 114 ? -12.268 4.396 31.603 1.00 88.00 114 LYS A O 1
ATOM 885 N N . VAL A 1 115 ? -11.476 2.302 31.734 1.00 86.38 115 VAL A N 1
ATOM 886 C CA . VAL A 1 115 ? -12.628 1.763 32.475 1.00 86.38 115 VAL A CA 1
ATOM 887 C C . VAL A 1 115 ? -12.430 2.008 33.967 1.00 86.38 115 VAL A C 1
ATOM 889 O O . VAL A 1 115 ? -11.434 1.573 34.541 1.00 86.38 115 VAL A O 1
ATOM 892 N N . MET A 1 116 ? -13.366 2.701 34.608 1.00 85.12 116 MET A N 1
ATOM 893 C CA . MET A 1 116 ? -13.292 3.044 36.033 1.00 85.12 116 MET A CA 1
ATOM 894 C C . MET A 1 116 ? -14.117 2.080 36.893 1.00 85.12 116 MET A C 1
ATOM 896 O O . MET A 1 116 ? -13.603 1.501 37.854 1.00 85.12 116 MET A O 1
ATOM 900 N N . LEU A 1 117 ? -15.382 1.867 36.518 1.00 85.06 117 LEU A N 1
ATOM 901 C CA . LEU A 1 117 ? -16.315 0.982 37.215 1.00 85.06 117 LEU A CA 1
ATOM 902 C C . LEU A 1 117 ? -16.850 -0.081 36.262 1.00 85.06 117 LEU A C 1
ATOM 904 O O . LEU A 1 117 ? -16.989 0.147 35.057 1.00 85.06 117 LEU A O 1
ATOM 908 N N . ILE A 1 118 ? -17.148 -1.247 36.829 1.00 84.81 118 ILE A N 1
ATOM 909 C CA . ILE A 1 118 ? -17.767 -2.366 36.125 1.00 84.81 118 ILE A CA 1
ATOM 910 C C . ILE A 1 118 ? -18.994 -2.777 36.926 1.00 84.81 118 ILE A C 1
ATOM 912 O O . ILE A 1 118 ? -18.871 -3.113 38.101 1.00 84.81 118 ILE A O 1
ATOM 916 N N . SER A 1 119 ? -20.155 -2.755 36.280 1.00 83.88 119 SER A N 1
ATOM 917 C CA . SER A 1 119 ? -21.403 -3.291 36.813 1.00 83.88 119 SER A CA 1
ATOM 918 C C . SER A 1 119 ? -21.737 -4.579 36.049 1.00 83.88 119 SER A C 1
ATOM 920 O O . SER A 1 119 ? -22.296 -4.521 34.948 1.00 83.88 119 SER A O 1
ATOM 922 N N . PRO A 1 120 ? -21.316 -5.754 36.556 1.00 72.31 120 PRO A N 1
ATOM 923 C CA . PRO A 1 120 ? -21.672 -7.028 35.946 1.00 72.31 120 PRO A CA 1
ATOM 924 C C . PRO A 1 120 ? -23.194 -7.203 36.067 1.00 72.31 120 PRO A C 1
ATOM 926 O O . PRO A 1 120 ? -23.733 -7.052 37.155 1.00 72.31 120 PRO A O 1
ATOM 929 N N . ASN A 1 121 ? -23.874 -7.488 34.953 1.00 80.12 121 ASN A N 1
ATOM 930 C CA . ASN A 1 121 ? -25.340 -7.633 34.793 1.00 80.12 121 ASN A CA 1
ATOM 931 C C . ASN A 1 121 ? -26.130 -6.366 34.427 1.00 80.12 121 ASN A C 1
ATOM 933 O O . ASN A 1 121 ? -27.331 -6.454 34.185 1.00 80.12 121 ASN A O 1
ATOM 937 N N . ALA A 1 122 ? -25.483 -5.209 34.293 1.00 79.62 122 ALA A N 1
ATOM 938 C CA . ALA A 1 122 ? -26.155 -4.011 33.794 1.00 79.62 122 ALA A CA 1
ATOM 939 C C . ALA A 1 122 ? -26.177 -3.941 32.253 1.00 79.62 122 ALA A C 1
ATOM 941 O O . ALA A 1 122 ? -25.274 -4.443 31.577 1.00 79.62 122 ALA A O 1
ATOM 942 N N . LYS A 1 123 ? -27.189 -3.264 31.684 1.00 80.19 123 LYS A N 1
ATOM 943 C CA . LYS A 1 123 ? -27.335 -3.045 30.228 1.00 80.19 123 LYS A CA 1
ATOM 944 C C . LYS A 1 123 ? -26.128 -2.307 29.634 1.00 80.19 123 LYS A C 1
ATOM 946 O O . LYS A 1 123 ? -25.673 -2.615 28.529 1.00 80.19 123 LYS A O 1
ATOM 951 N N . TYR A 1 124 ? -25.577 -1.371 30.399 1.00 85.50 124 TYR A N 1
ATOM 952 C CA . TYR A 1 124 ? -24.358 -0.628 30.104 1.00 85.50 124 TYR A CA 1
ATOM 953 C C . TYR A 1 124 ? -23.335 -0.914 31.210 1.00 85.50 124 TYR 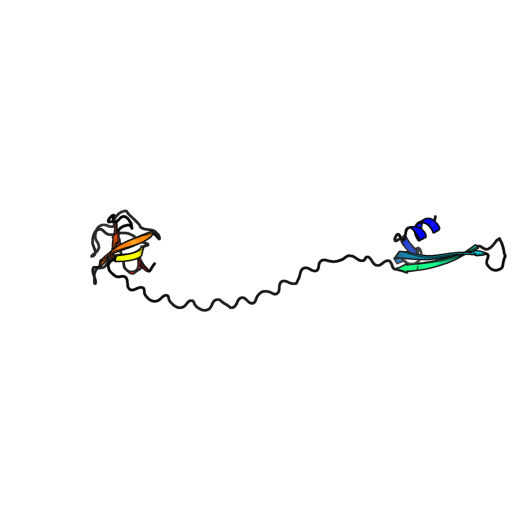A C 1
ATOM 955 O O . TYR A 1 124 ? -23.282 -0.186 32.195 1.00 85.50 124 TYR A O 1
ATOM 963 N N . PRO A 1 125 ? -22.548 -1.998 31.099 1.00 83.12 125 PRO A N 1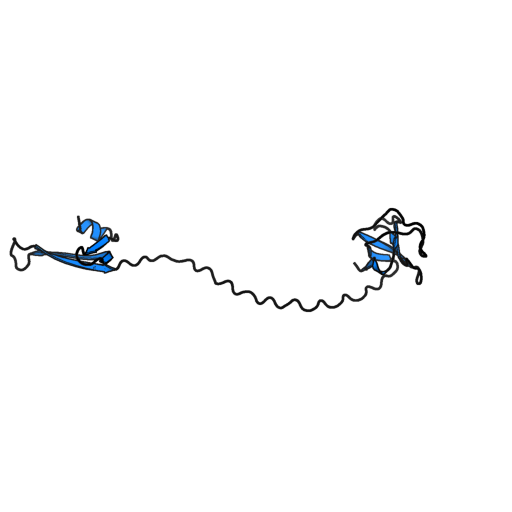
ATOM 964 C CA . PRO A 1 125 ? -21.769 -2.515 32.223 1.00 83.12 125 PRO A CA 1
ATOM 965 C C . PRO A 1 125 ? -20.469 -1.751 32.502 1.00 83.12 125 PRO A C 1
ATOM 967 O O . PRO A 1 125 ? -19.860 -1.984 33.544 1.00 83.12 125 PRO A O 1
ATOM 970 N N . TYR A 1 126 ? -20.007 -0.872 31.606 1.00 86.25 126 TYR A N 1
ATOM 971 C CA . TYR A 1 126 ? -18.711 -0.197 31.739 1.00 86.25 126 TYR A CA 1
ATOM 972 C C . TYR A 1 126 ? -18.873 1.306 31.932 1.00 86.25 126 TYR A C 1
ATOM 974 O O . TYR A 1 126 ? -19.434 1.972 31.065 1.00 86.25 126 TYR A O 1
ATOM 982 N N . TYR A 1 127 ? -18.326 1.846 33.021 1.00 86.06 127 TYR A N 1
ATOM 983 C CA . TYR A 1 127 ? -18.202 3.289 33.221 1.00 86.06 127 TYR A CA 1
ATOM 984 C C . TYR A 1 127 ? -16.834 3.758 32.736 1.0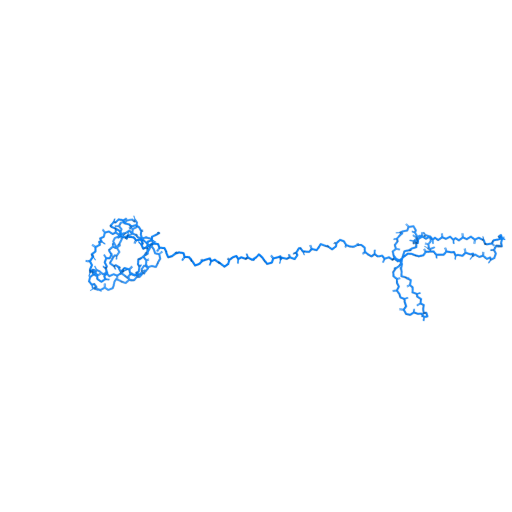0 86.06 127 TYR A C 1
ATOM 986 O O . TYR A 1 127 ? -15.801 3.278 33.220 1.00 86.06 127 TYR A O 1
ATOM 994 N N . ILE A 1 128 ? -16.823 4.669 31.767 1.00 86.50 128 ILE A N 1
ATOM 995 C CA . ILE A 1 128 ? -15.599 5.139 31.119 1.00 86.50 128 ILE A CA 1
ATOM 996 C C . ILE A 1 128 ? -15.219 6.552 31.564 1.00 86.50 128 ILE A C 1
ATOM 998 O O . ILE A 1 128 ? -16.070 7.403 31.831 1.00 86.50 128 ILE A O 1
ATOM 1002 N N . GLN A 1 129 ? -13.914 6.801 31.581 1.00 88.00 129 GLN A N 1
ATOM 1003 C CA . GLN A 1 129 ? -13.305 8.108 31.808 1.00 88.00 129 GLN A CA 1
ATOM 1004 C C . GLN A 1 129 ? -12.228 8.383 30.750 1.00 88.00 129 GLN A C 1
ATOM 1006 O O . GLN A 1 129 ? -11.689 7.456 30.131 1.00 88.00 129 GLN A O 1
ATOM 1011 N N . THR A 1 130 ? -11.905 9.654 30.517 1.00 84.62 130 THR A N 1
ATOM 1012 C CA . THR A 1 130 ? -10.767 10.022 29.666 1.00 84.62 130 THR A CA 1
ATOM 1013 C C . THR A 1 130 ? -9.457 9.551 30.305 1.00 84.62 130 THR A C 1
ATOM 1015 O O . THR A 1 130 ? -9.394 9.254 31.497 1.00 84.62 130 THR A O 1
ATOM 1018 N N . LEU A 1 131 ? -8.369 9.529 29.530 1.00 83.56 131 LEU A N 1
ATOM 1019 C CA . LEU A 1 131 ? -7.023 9.288 30.075 1.00 83.56 131 LEU A CA 1
ATOM 1020 C C . LEU A 1 131 ? -6.599 10.356 31.102 1.00 83.56 131 LEU A C 1
ATOM 1022 O O . LEU A 1 131 ? -5.746 10.095 31.940 1.00 83.56 131 LEU A O 1
ATOM 1026 N N . THR A 1 132 ? -7.241 11.526 31.066 1.00 83.00 132 THR A N 1
ATOM 1027 C CA . THR A 1 132 ? -7.091 12.629 32.026 1.00 83.00 132 THR A CA 1
ATOM 1028 C C . THR A 1 132 ? -8.048 12.529 33.226 1.00 83.00 132 THR A C 1
ATOM 1030 O O . THR A 1 132 ? -8.235 13.510 33.936 1.00 83.00 132 THR A O 1
ATOM 1033 N N . ASN A 1 133 ? -8.661 11.358 33.455 1.00 79.38 133 ASN A N 1
ATOM 1034 C CA . ASN A 1 133 ? -9.585 11.058 34.560 1.00 79.38 133 ASN A CA 1
ATOM 1035 C C . ASN A 1 133 ? -10.882 11.895 34.589 1.00 79.38 133 ASN A C 1
ATOM 1037 O O . ASN A 1 133 ? -11.491 12.051 35.642 1.00 79.38 133 ASN A O 1
ATOM 1041 N N . GLN A 1 134 ? -11.342 12.413 33.445 1.00 84.00 134 GLN A N 1
ATOM 1042 C CA . GLN A 1 134 ? -12.644 13.081 33.356 1.00 84.00 134 GLN A CA 1
ATOM 1043 C C . GLN A 1 134 ? -13.757 12.047 33.120 1.00 84.00 134 GLN A C 1
ATOM 1045 O O . GLN A 1 134 ? -13.647 11.256 32.171 1.00 84.00 134 GLN A O 1
ATOM 1050 N N . PRO A 1 135 ? -14.823 12.031 33.941 1.00 83.12 135 PRO A N 1
ATOM 1051 C CA . PRO A 1 135 ? -15.930 11.094 33.788 1.00 83.12 135 PRO A CA 1
ATOM 1052 C C . PRO A 1 135 ? -16.720 11.375 32.504 1.00 83.12 135 PRO A C 1
ATOM 1054 O O . PRO A 1 135 ? -17.046 12.518 32.200 1.00 83.12 135 PRO A O 1
ATOM 1057 N N . LEU A 1 136 ? -17.035 10.321 31.746 1.00 83.56 136 LEU A N 1
ATOM 1058 C CA . LEU A 1 136 ? -17.791 10.421 30.491 1.00 83.56 136 LEU A CA 1
ATOM 1059 C C . LEU A 1 136 ? -19.188 9.810 30.611 1.00 83.56 136 LEU A C 1
ATOM 1061 O O . LEU A 1 136 ? -20.155 10.423 30.173 1.00 83.56 136 LEU A O 1
ATOM 1065 N N . GLY A 1 137 ? -19.298 8.599 31.164 1.00 86.38 137 GLY A N 1
ATOM 1066 C CA . GLY A 1 137 ? -20.579 7.904 31.300 1.00 86.38 137 GLY A CA 1
ATOM 1067 C C . GLY A 1 137 ? -20.486 6.388 31.140 1.00 86.38 137 GLY A C 1
ATOM 1068 O O . GLY A 1 137 ? -19.405 5.816 30.980 1.00 86.38 137 GLY A O 1
ATOM 1069 N N . TRP A 1 138 ? -21.646 5.736 31.172 1.00 87.00 138 TRP A N 1
ATOM 1070 C CA . TRP A 1 138 ? -21.804 4.295 30.984 1.00 87.00 138 TRP A CA 1
ATOM 1071 C C . TRP A 1 138 ? -21.929 3.924 29.505 1.00 87.00 138 TRP A C 1
ATOM 1073 O O . TRP A 1 138 ? -22.603 4.609 28.736 1.00 87.00 138 TRP A O 1
ATOM 1083 N N . ILE A 1 139 ? -21.304 2.816 29.103 1.00 85.19 139 ILE A N 1
ATOM 1084 C CA . ILE A 1 139 ? -21.309 2.308 27.728 1.00 85.19 139 ILE A CA 1
ATOM 1085 C C . ILE A 1 139 ? -21.570 0.796 27.680 1.00 85.19 139 ILE A C 1
ATOM 1087 O O . ILE A 1 139 ? -21.228 0.036 28.590 1.00 85.19 139 ILE A O 1
ATOM 1091 N N . SER A 1 140 ? -22.194 0.344 26.591 1.00 84.19 140 SER A N 1
ATOM 1092 C CA . SER A 1 140 ? -22.528 -1.065 26.361 1.00 84.19 140 SER A CA 1
ATOM 1093 C C . SER A 1 140 ? -21.295 -1.891 26.009 1.00 84.19 140 SER A C 1
ATOM 1095 O O . SER A 1 140 ? -20.429 -1.431 25.263 1.00 84.19 140 SER A O 1
ATOM 1097 N N . LYS A 1 141 ? -21.285 -3.166 26.409 1.00 81.81 141 LYS A N 1
ATOM 1098 C CA . LYS A 1 141 ? -20.186 -4.105 26.132 1.00 81.81 141 LYS A CA 1
ATOM 1099 C C . LYS A 1 141 ? -19.835 -4.245 24.645 1.00 81.81 141 LYS A C 1
ATOM 1101 O O . LYS A 1 141 ? -18.660 -4.310 24.314 1.00 81.81 141 LYS A O 1
ATOM 1106 N N . ALA A 1 142 ? -20.825 -4.224 23.750 1.00 79.75 142 ALA A N 1
ATOM 1107 C CA . ALA A 1 142 ? -20.614 -4.329 22.298 1.00 79.75 142 ALA A CA 1
ATOM 1108 C C . ALA A 1 142 ? -19.844 -3.137 21.689 1.00 79.75 142 ALA A C 1
ATOM 1110 O O . ALA A 1 142 ? -19.202 -3.264 20.648 1.00 79.75 142 ALA A O 1
ATOM 1111 N N . ASN A 1 143 ? -19.888 -1.988 22.363 1.00 80.44 143 ASN A N 1
ATOM 1112 C CA . ASN A 1 143 ? -19.303 -0.727 21.910 1.00 80.44 143 ASN A CA 1
ATOM 1113 C C . ASN A 1 143 ? -17.896 -0.492 22.476 1.00 80.44 143 ASN A C 1
ATOM 1115 O O . ASN A 1 143 ? -17.302 0.562 22.245 1.00 80.44 143 ASN A O 1
ATOM 1119 N N . VAL A 1 144 ? -17.357 -1.469 23.210 1.00 78.44 144 VAL A N 1
ATOM 1120 C CA . VAL A 1 144 ? -16.025 -1.428 23.808 1.00 78.44 144 VAL A CA 1
ATOM 1121 C C . VAL A 1 144 ? -15.168 -2.515 23.183 1.00 78.44 144 VAL A C 1
ATOM 1123 O O . VAL A 1 144 ? -15.545 -3.684 23.138 1.00 78.44 144 VAL A O 1
ATOM 1126 N N . ARG A 1 145 ? -13.992 -2.125 22.700 1.00 77.62 145 ARG A N 1
ATOM 1127 C CA . ARG A 1 145 ? -12.995 -3.033 22.135 1.00 77.62 145 ARG A CA 1
ATOM 1128 C C . ARG A 1 145 ? -11.723 -2.907 22.961 1.00 77.62 145 ARG A C 1
ATOM 1130 O O . ARG A 1 145 ? -11.340 -1.800 23.328 1.00 77.62 145 ARG A O 1
ATOM 1137 N N . GLY A 1 146 ? -11.074 -4.025 23.271 1.00 68.81 146 GLY A N 1
ATOM 1138 C CA . GLY A 1 146 ? -9.742 -3.972 23.873 1.00 68.81 146 GLY A CA 1
ATOM 1139 C C . GLY A 1 146 ? -8.775 -3.233 22.947 1.00 68.81 146 GLY A C 1
ATOM 1140 O O . GLY A 1 146 ? -8.848 -3.432 21.728 1.00 68.81 146 GLY A O 1
ATOM 1141 N N . SER A 1 147 ? -7.942 -2.360 23.526 1.00 57.38 147 SER A N 1
ATOM 1142 C CA . SER A 1 147 ? -6.896 -1.647 22.786 1.00 57.38 147 SER A CA 1
ATOM 1143 C C . SER A 1 147 ? -5.891 -2.602 22.140 1.00 57.38 147 SER A C 1
ATOM 1145 O O . SER A 1 147 ? -5.773 -3.770 22.576 1.00 57.38 147 SER A O 1
#

Radius of gyration: 44.92 Å; chains: 1; bounding box: 76×30×109 Å

pLDDT: mean 76.01, std 8.26, range [54.78, 88.0]